Protein AF-A0A355W9A4-F1 (afdb_monomer_lite)

pLDDT: mean 89.36, std 11.48, range [45.22, 97.69]

Secondary structure (DSSP, 8-state):
--HHHHHHHHHHHTTS--SS-HHHHHHHHHHHHHHHHHHHHHHHHHHHHHHHTTGGG--HHHHHHHHHHHHS--TT--HHHHHHHHHHHHHHHHHHHHHHHHHHHHHHHHS-HHHHHHHHHHHHHHT-

Structure (mmCIF, N/CA/C/O backbone):
data_AF-A0A355W9A4-F1
#
_entry.id   AF-A0A355W9A4-F1
#
loop_
_atom_site.group_PDB
_atom_site.id
_atom_site.type_symbol
_atom_site.label_atom_id
_atom_site.label_alt_id
_atom_site.label_comp_id
_atom_site.label_asym_id
_atom_site.label_entity_id
_atom_site.label_seq_id
_atom_site.pdbx_PDB_ins_code
_atom_site.Cartn_x
_atom_site.Cartn_y
_atom_site.Cartn_z
_atom_site.occupancy
_atom_site.B_iso_or_equiv
_atom_site.auth_seq_id
_atom_site.auth_comp_id
_atom_site.auth_asym_id
_atom_site.auth_atom_id
_atom_site.pdbx_PDB_model_num
ATOM 1 N N . MET A 1 1 ? 2.876 -6.053 -38.215 1.00 50.41 1 MET A N 1
ATOM 2 C CA . MET A 1 1 ? 3.484 -5.559 -39.467 1.00 50.41 1 MET A CA 1
ATOM 3 C C . MET A 1 1 ? 3.109 -6.518 -40.577 1.00 50.41 1 MET A C 1
ATOM 5 O O . MET A 1 1 ? 3.291 -7.718 -40.413 1.00 50.41 1 MET A O 1
ATOM 9 N N . THR A 1 2 ? 2.481 -6.025 -41.638 1.00 45.22 2 THR A N 1
ATOM 10 C CA . THR A 1 2 ? 2.150 -6.811 -42.834 1.00 45.22 2 THR A CA 1
ATOM 11 C C . THR A 1 2 ? 3.402 -6.955 -43.700 1.00 45.22 2 THR A C 1
ATOM 13 O O . THR A 1 2 ? 4.224 -6.048 -43.740 1.00 45.22 2 THR A O 1
ATOM 16 N N . LYS A 1 3 ? 3.569 -8.080 -44.407 1.00 55.03 3 LYS A N 1
ATOM 17 C CA . LYS A 1 3 ? 4.761 -8.345 -45.244 1.00 55.03 3 LYS A CA 1
ATOM 18 C C . LYS A 1 3 ? 5.068 -7.229 -46.263 1.00 55.03 3 LYS A C 1
ATOM 20 O O . LYS A 1 3 ? 6.231 -7.022 -46.576 1.00 55.03 3 LYS A O 1
ATOM 25 N N . ASN A 1 4 ? 4.054 -6.476 -46.704 1.00 60.97 4 ASN A N 1
ATOM 26 C CA . ASN A 1 4 ? 4.223 -5.319 -47.592 1.00 60.97 4 ASN A CA 1
ATOM 27 C C . ASN A 1 4 ? 5.013 -4.162 -46.968 1.00 60.97 4 ASN A C 1
ATOM 29 O O . ASN A 1 4 ? 5.774 -3.525 -47.681 1.00 60.97 4 ASN A O 1
ATOM 33 N N . SER A 1 5 ? 4.868 -3.895 -45.664 1.00 57.81 5 SER A N 1
ATOM 34 C CA . SER A 1 5 ? 5.563 -2.755 -45.053 1.00 57.81 5 SER A CA 1
ATOM 35 C C . SER A 1 5 ? 7.068 -2.996 -44.955 1.00 57.81 5 SER A C 1
ATOM 37 O O . SER A 1 5 ? 7.837 -2.055 -45.040 1.00 57.81 5 SER A O 1
ATOM 39 N N . ILE A 1 6 ? 7.499 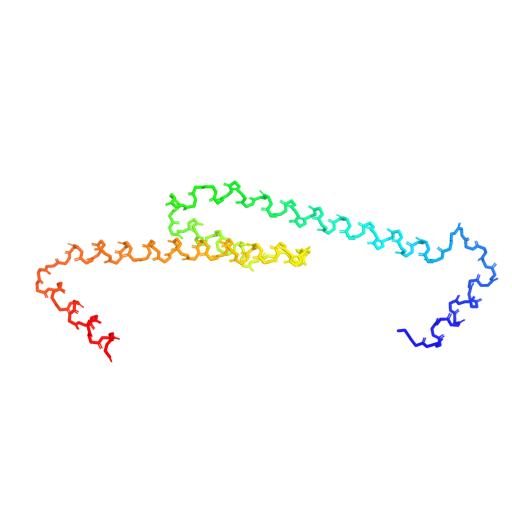-4.250 -44.785 1.00 65.88 6 ILE A N 1
ATOM 40 C CA . ILE A 1 6 ? 8.925 -4.604 -44.679 1.00 65.88 6 ILE A CA 1
ATOM 41 C C . ILE A 1 6 ? 9.634 -4.392 -46.027 1.00 65.88 6 ILE A C 1
ATOM 43 O O . ILE A 1 6 ? 10.666 -3.735 -46.057 1.00 65.88 6 ILE A O 1
ATOM 47 N N . ALA A 1 7 ? 9.028 -4.836 -47.135 1.00 69.56 7 ALA A N 1
ATOM 48 C CA . ALA A 1 7 ? 9.590 -4.679 -48.480 1.00 69.56 7 ALA A CA 1
ATOM 49 C C . ALA A 1 7 ? 9.703 -3.208 -48.936 1.00 69.56 7 ALA A C 1
ATOM 51 O O . ALA A 1 7 ? 10.655 -2.848 -49.621 1.00 69.56 7 ALA A O 1
ATOM 52 N N . GLU A 1 8 ? 8.758 -2.342 -48.543 1.00 68.62 8 GLU A N 1
ATOM 53 C CA . GLU A 1 8 ? 8.853 -0.895 -48.804 1.00 68.62 8 GLU A CA 1
ATOM 54 C C . GLU A 1 8 ? 10.036 -0.252 -48.069 1.00 68.62 8 GLU A C 1
ATOM 56 O O . GLU A 1 8 ? 10.748 0.561 -48.656 1.00 68.62 8 GLU A O 1
ATOM 61 N N . TYR A 1 9 ? 10.276 -0.622 -46.806 1.00 67.44 9 TYR A N 1
ATOM 62 C CA . TYR A 1 9 ? 11.419 -0.101 -46.051 1.00 67.44 9 TYR A CA 1
ATOM 63 C C . TYR A 1 9 ? 12.750 -0.647 -46.569 1.00 67.44 9 TYR A C 1
ATOM 65 O O . TYR A 1 9 ? 13.700 0.119 -46.676 1.00 67.44 9 TYR A O 1
ATOM 73 N N . GLU A 1 10 ? 12.820 -1.928 -46.935 1.00 67.44 10 GLU A N 1
ATOM 74 C CA . GLU A 1 10 ? 14.021 -2.526 -47.530 1.00 67.44 10 GLU A CA 1
ATOM 75 C C . GLU A 1 10 ? 14.424 -1.812 -48.829 1.00 67.44 10 GLU A C 1
ATOM 77 O O . GLU A 1 10 ? 15.586 -1.453 -48.968 1.00 67.44 10 GLU A O 1
ATOM 82 N N . ALA A 1 11 ? 13.477 -1.496 -49.721 1.00 71.31 11 ALA A N 1
ATOM 83 C CA . ALA A 1 11 ? 13.756 -0.773 -50.969 1.00 71.31 11 ALA A CA 1
ATOM 84 C C . ALA A 1 11 ? 14.212 0.688 -50.758 1.00 71.31 11 ALA A C 1
ATOM 86 O O . ALA A 1 11 ? 14.985 1.222 -51.552 1.00 71.31 11 ALA A O 1
ATOM 87 N N . ILE A 1 12 ? 13.741 1.350 -49.692 1.00 69.50 12 ILE A N 1
ATOM 88 C CA . ILE A 1 12 ? 14.205 2.696 -49.306 1.00 69.50 12 ILE A CA 1
ATOM 89 C C . ILE A 1 12 ? 15.635 2.631 -48.751 1.00 69.50 12 ILE A C 1
ATOM 91 O O . ILE A 1 12 ? 16.442 3.515 -49.025 1.00 69.50 12 ILE A O 1
ATOM 95 N N . LEU A 1 13 ? 15.943 1.583 -47.985 1.00 69.00 13 LEU A N 1
ATOM 96 C CA . LEU A 1 13 ? 17.228 1.386 -47.316 1.00 69.00 13 LEU A CA 1
ATOM 97 C C . LEU A 1 13 ? 18.299 0.759 -48.220 1.00 69.00 13 LEU A C 1
ATOM 99 O O . LEU A 1 13 ? 19.477 0.852 -47.907 1.00 69.00 13 LEU A O 1
ATOM 103 N N . GLU A 1 14 ? 17.918 0.156 -49.348 1.00 64.88 14 GLU A N 1
ATOM 104 C CA . GLU A 1 14 ? 18.833 -0.528 -50.275 1.00 64.88 14 GLU A CA 1
ATOM 105 C C . GLU A 1 14 ? 19.901 0.407 -50.880 1.00 64.88 14 GLU A C 1
ATOM 107 O O . GLU A 1 14 ? 20.960 -0.059 -51.293 1.00 64.88 14 GLU A O 1
ATOM 112 N N . ASN A 1 15 ? 19.649 1.724 -50.911 1.00 59.66 15 ASN A N 1
ATOM 113 C CA . ASN A 1 15 ? 20.579 2.728 -51.449 1.00 59.66 15 ASN A CA 1
ATOM 114 C C . ASN A 1 15 ? 21.329 3.543 -50.382 1.00 59.66 15 ASN A C 1
ATOM 116 O O . ASN A 1 15 ? 22.257 4.270 -50.736 1.00 59.66 15 ASN A O 1
ATOM 120 N N . ASP A 1 16 ? 20.959 3.420 -49.106 1.00 65.31 16 ASP A N 1
ATOM 121 C CA . ASP A 1 16 ? 21.622 4.109 -48.000 1.00 65.31 16 ASP A CA 1
ATOM 122 C C . ASP A 1 16 ? 22.352 3.067 -47.144 1.00 65.31 16 ASP A C 1
ATOM 124 O O . ASP A 1 16 ? 21.724 2.253 -46.467 1.00 65.31 16 ASP A O 1
ATOM 128 N N . GLU A 1 17 ? 23.690 3.095 -47.131 1.00 65.69 17 GLU A N 1
ATOM 129 C CA . GLU A 1 17 ? 24.453 2.350 -46.124 1.00 65.69 17 GLU A CA 1
ATOM 130 C C . GLU A 1 17 ? 24.053 2.865 -44.738 1.00 65.69 17 GLU A C 1
ATOM 132 O O . GLU A 1 17 ? 24.468 3.940 -44.292 1.00 65.69 17 GLU A O 1
ATOM 137 N N . LEU A 1 18 ? 23.205 2.098 -44.052 1.00 73.06 18 LEU A N 1
ATOM 138 C CA . LEU A 1 18 ? 22.809 2.427 -42.698 1.00 73.06 18 LEU A CA 1
ATOM 139 C C . LEU A 1 18 ? 24.048 2.427 -41.796 1.00 73.06 18 LEU A C 1
ATOM 141 O O . LEU A 1 18 ? 24.831 1.475 -41.821 1.00 73.06 18 LEU A O 1
ATOM 145 N N . PRO A 1 19 ? 24.209 3.444 -40.932 1.00 80.06 19 PRO A N 1
ATOM 146 C CA . PRO A 1 19 ? 25.370 3.536 -40.054 1.00 80.06 19 PRO A CA 1
ATOM 147 C C . PRO A 1 19 ? 25.453 2.374 -39.051 1.00 80.06 19 PRO A C 1
ATOM 149 O O . PRO A 1 19 ? 26.538 2.096 -38.542 1.00 80.06 19 PRO A O 1
ATOM 152 N N . TRP A 1 20 ? 24.328 1.697 -38.771 1.00 82.31 20 TRP A N 1
ATOM 153 C CA . TRP A 1 20 ? 24.243 0.518 -37.904 1.00 82.31 20 TRP A CA 1
ATOM 154 C C . TRP A 1 20 ? 23.160 -0.466 -38.374 1.00 82.31 20 TRP A C 1
ATOM 156 O O . TRP A 1 20 ? 22.143 -0.022 -38.916 1.00 82.31 20 TRP A O 1
ATOM 166 N N . PRO A 1 21 ? 23.313 -1.776 -38.091 1.00 83.69 21 PRO A N 1
ATOM 167 C CA . PRO A 1 21 ? 22.265 -2.768 -38.320 1.00 83.69 21 PRO A CA 1
ATOM 168 C C . PRO A 1 21 ? 20.979 -2.436 -37.536 1.00 83.69 21 PRO A C 1
ATOM 170 O O . PRO A 1 21 ? 21.052 -2.180 -36.326 1.00 83.69 21 PRO A O 1
ATOM 173 N N . PRO A 1 22 ? 19.791 -2.446 -38.171 1.00 83.69 22 PRO A N 1
ATOM 174 C CA . PRO A 1 22 ? 18.521 -2.170 -37.496 1.00 83.69 22 PRO A CA 1
ATOM 175 C C . PRO A 1 22 ? 18.265 -3.054 -36.271 1.00 83.69 22 PRO A C 1
ATOM 177 O O . PRO A 1 22 ? 17.742 -2.576 -35.263 1.00 83.69 22 PRO A O 1
ATOM 180 N N . GLU A 1 23 ? 18.658 -4.325 -36.329 1.00 84.25 23 GLU A N 1
ATOM 181 C CA . GLU A 1 23 ? 18.507 -5.287 -35.238 1.00 84.25 23 GLU A CA 1
ATOM 182 C C . GLU A 1 23 ? 19.284 -4.844 -33.993 1.00 84.25 23 GLU A C 1
ATOM 184 O O . GLU A 1 23 ? 18.738 -4.860 -32.886 1.00 84.25 23 GLU A O 1
ATOM 189 N N . ASP A 1 24 ? 20.521 -4.376 -34.176 1.00 87.25 24 ASP A N 1
ATOM 190 C CA . ASP A 1 24 ? 21.387 -3.900 -33.093 1.00 87.25 24 ASP A CA 1
ATOM 191 C C . ASP A 1 24 ? 20.827 -2.626 -32.458 1.00 87.25 24 ASP A C 1
ATOM 193 O O . ASP A 1 24 ? 20.820 -2.473 -31.228 1.00 87.25 24 ASP A O 1
ATOM 197 N N . VAL A 1 25 ? 20.299 -1.721 -33.287 1.00 89.69 25 VAL A N 1
ATOM 198 C CA . VAL A 1 25 ? 19.656 -0.485 -32.833 1.00 89.69 25 VAL A CA 1
ATOM 199 C C . VAL A 1 25 ? 18.411 -0.812 -32.006 1.00 89.69 25 VAL A C 1
ATOM 201 O O . VAL A 1 25 ? 18.287 -0.352 -30.867 1.00 89.69 25 VAL A O 1
ATOM 204 N N . ILE A 1 26 ? 17.511 -1.651 -32.528 1.00 90.06 26 ILE A N 1
ATOM 205 C CA . ILE A 1 26 ? 16.278 -2.061 -31.840 1.00 90.06 26 ILE A CA 1
ATOM 206 C C . ILE A 1 26 ? 16.602 -2.769 -30.523 1.00 90.06 26 ILE A C 1
ATOM 208 O O . ILE A 1 26 ? 16.007 -2.450 -29.489 1.00 90.06 26 ILE A O 1
ATOM 212 N N . GLN A 1 27 ? 17.566 -3.691 -30.528 1.00 91.19 27 GLN A N 1
ATOM 213 C CA . GLN A 1 27 ? 17.976 -4.415 -29.330 1.00 91.19 27 GLN A CA 1
ATOM 214 C C . GLN A 1 27 ? 18.561 -3.471 -28.274 1.00 91.19 27 GLN A C 1
ATOM 216 O O . GLN A 1 27 ? 18.233 -3.585 -27.088 1.00 91.19 27 GLN A O 1
ATOM 221 N N . THR A 1 28 ? 19.370 -2.495 -28.689 1.00 93.31 28 THR A N 1
ATOM 222 C CA . THR A 1 28 ? 19.922 -1.472 -27.792 1.00 93.31 28 THR A CA 1
ATOM 223 C C . THR A 1 28 ? 18.813 -0.638 -27.153 1.00 93.31 28 THR A C 1
ATOM 225 O O . THR A 1 28 ? 18.796 -0.470 -25.928 1.00 93.31 28 THR A O 1
ATOM 228 N N . PHE A 1 29 ? 17.840 -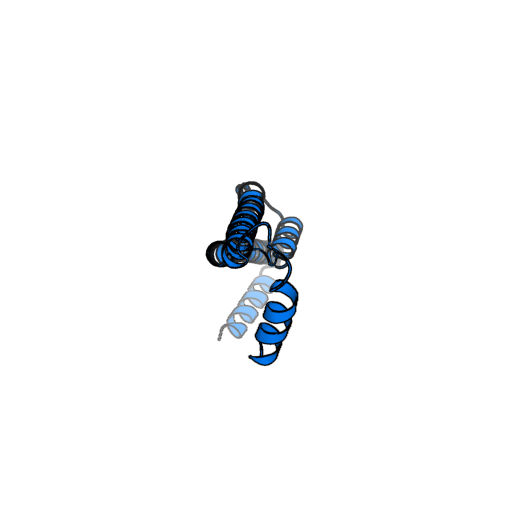0.175 -27.946 1.00 94.44 29 PHE A N 1
ATOM 229 C CA . PHE A 1 29 ? 16.673 0.537 -27.423 1.00 94.44 29 PHE A CA 1
ATOM 230 C C . PHE A 1 29 ? 15.878 -0.321 -26.442 1.00 94.44 29 PHE A C 1
ATOM 232 O O . PHE A 1 29 ? 15.561 0.144 -25.347 1.00 94.44 29 PHE A O 1
ATOM 239 N N . TYR A 1 30 ? 15.599 -1.576 -26.790 1.00 94.62 30 TYR A N 1
ATOM 240 C CA . TYR A 1 30 ? 14.860 -2.494 -25.931 1.00 94.62 30 TYR A CA 1
ATOM 241 C C . TYR A 1 30 ? 15.543 -2.685 -24.569 1.00 94.62 30 TYR A C 1
ATOM 243 O O . TYR A 1 30 ? 14.909 -2.506 -23.524 1.00 94.62 30 TYR A O 1
ATOM 251 N N . VAL A 1 31 ? 16.847 -2.985 -24.563 1.00 96.12 31 VAL A N 1
ATOM 252 C CA . VAL A 1 31 ? 17.635 -3.156 -23.331 1.00 96.12 31 VAL A CA 1
ATOM 253 C C . VAL A 1 31 ? 17.626 -1.875 -22.500 1.00 96.12 31 VAL A C 1
ATOM 255 O O . VAL A 1 31 ? 17.405 -1.920 -21.286 1.00 96.12 31 VAL A O 1
ATOM 258 N N . HIS A 1 32 ? 17.816 -0.724 -23.143 1.00 96.44 32 HIS A N 1
ATOM 259 C CA . HIS A 1 32 ? 17.834 0.560 -22.458 1.00 96.44 32 HIS A CA 1
ATOM 260 C C . HIS A 1 32 ? 16.475 0.903 -21.834 1.00 96.44 32 HIS A C 1
ATOM 262 O O . HIS A 1 32 ? 16.403 1.246 -20.651 1.00 96.44 32 HIS A O 1
ATOM 268 N N . MET A 1 33 ? 15.384 0.755 -22.591 1.00 95.44 33 MET A N 1
ATOM 269 C CA . MET A 1 33 ? 14.024 1.003 -22.108 1.00 95.44 33 MET A CA 1
ATOM 270 C C . MET A 1 33 ? 13.655 0.067 -20.958 1.00 95.44 33 MET A C 1
ATOM 272 O O . MET A 1 33 ? 13.077 0.512 -19.964 1.00 95.44 33 MET A O 1
ATOM 276 N N . ARG A 1 34 ? 14.028 -1.214 -21.051 1.00 95.75 34 ARG A N 1
ATOM 277 C CA . ARG A 1 34 ? 13.817 -2.185 -19.975 1.00 95.75 34 ARG A CA 1
ATOM 278 C C . ARG A 1 34 ? 14.545 -1.769 -18.697 1.00 95.75 34 ARG A C 1
ATOM 280 O O . ARG A 1 34 ? 13.910 -1.702 -17.645 1.00 95.75 34 ARG A O 1
ATOM 287 N N . LYS A 1 35 ? 15.831 -1.421 -18.795 1.00 96.62 35 LYS A N 1
ATOM 288 C CA . LYS A 1 35 ? 16.639 -0.980 -17.648 1.00 96.62 35 LYS A CA 1
ATOM 289 C C . LYS A 1 35 ? 16.080 0.295 -17.015 1.00 96.62 35 LYS A C 1
ATOM 291 O O . LYS A 1 35 ? 15.992 0.390 -15.793 1.00 96.62 35 LYS A O 1
ATOM 296 N N . GLN A 1 36 ? 15.652 1.262 -17.830 1.00 96.75 36 GLN A N 1
ATOM 297 C CA . GLN A 1 36 ? 14.994 2.467 -17.323 1.00 96.75 36 GLN A CA 1
ATOM 298 C C . GLN A 1 36 ? 13.690 2.144 -16.587 1.00 96.75 36 GLN A C 1
ATOM 300 O O . GLN A 1 36 ? 13.442 2.694 -15.514 1.00 96.75 36 GLN A O 1
ATOM 305 N N . ARG A 1 37 ? 12.853 1.262 -17.150 1.00 97.06 37 ARG A N 1
ATOM 306 C CA . ARG A 1 37 ? 11.597 0.833 -16.524 1.00 97.06 37 ARG A CA 1
ATOM 307 C C . ARG A 1 37 ? 11.857 0.189 -15.165 1.00 97.06 37 ARG A C 1
ATOM 309 O O . ARG A 1 37 ? 11.233 0.581 -14.185 1.00 97.06 37 ARG A O 1
ATOM 316 N N . GLU A 1 38 ? 12.789 -0.758 -15.105 1.00 97.06 38 GLU A N 1
ATOM 317 C CA . GLU A 1 38 ? 13.172 -1.448 -13.869 1.00 97.06 38 GLU A CA 1
ATOM 318 C C . GLU A 1 38 ? 13.690 -0.459 -12.817 1.00 97.06 38 GLU A C 1
ATOM 320 O O . GLU A 1 38 ? 13.212 -0.467 -11.686 1.00 97.06 38 GLU A O 1
ATOM 325 N N . SER A 1 39 ? 14.565 0.474 -13.207 1.00 97.62 39 SER A N 1
ATOM 326 C CA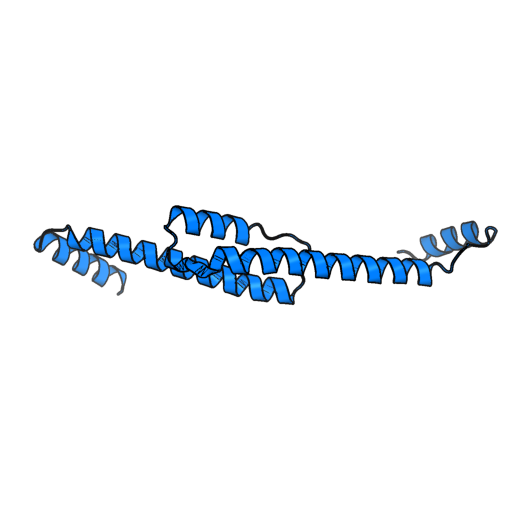 . SER A 1 39 ? 15.082 1.510 -12.305 1.00 97.62 39 SER A CA 1
ATOM 327 C C . SER A 1 39 ? 13.984 2.427 -11.759 1.00 97.62 39 SER A C 1
ATOM 329 O O . SER A 1 39 ? 13.966 2.704 -10.562 1.00 97.62 39 SER A O 1
ATOM 331 N N . LYS A 1 40 ? 13.060 2.900 -12.608 1.00 97.69 40 LYS A N 1
ATOM 332 C CA . LYS A 1 40 ? 11.932 3.745 -12.175 1.00 97.69 40 LYS A CA 1
ATOM 333 C C . LYS A 1 40 ? 10.987 2.982 -11.255 1.00 97.69 40 LYS A C 1
ATOM 335 O O . LYS A 1 40 ? 10.525 3.527 -10.255 1.00 97.69 40 LYS A O 1
ATOM 340 N N . SER A 1 41 ? 10.723 1.719 -11.584 1.00 97.69 41 SER A N 1
ATOM 341 C CA . SER A 1 41 ? 9.898 0.836 -10.769 1.00 97.69 41 SER A CA 1
ATOM 342 C C . SER A 1 41 ? 10.504 0.641 -9.381 1.00 97.69 41 SER A C 1
ATOM 344 O O . SER A 1 41 ? 9.800 0.813 -8.391 1.00 97.69 41 SER A O 1
ATOM 346 N N . GLN A 1 42 ? 11.806 0.354 -9.308 1.00 97.12 42 GLN A N 1
ATOM 347 C CA . GLN A 1 42 ? 12.524 0.202 -8.045 1.00 97.12 42 GLN A CA 1
ATOM 348 C C . GLN A 1 42 ? 12.498 1.493 -7.225 1.00 97.12 42 GLN A C 1
ATOM 350 O O . GLN A 1 42 ? 12.173 1.462 -6.044 1.00 97.12 42 GLN A O 1
ATOM 355 N N . GLN A 1 43 ? 12.796 2.637 -7.849 1.00 96.50 43 GLN A N 1
ATOM 356 C CA . GLN A 1 43 ? 12.801 3.930 -7.164 1.00 96.50 43 GLN A CA 1
ATOM 357 C C . GLN A 1 43 ? 11.432 4.259 -6.561 1.00 96.50 43 GLN A C 1
ATOM 359 O O . GLN A 1 43 ? 11.347 4.724 -5.426 1.00 96.50 43 GLN A O 1
ATOM 364 N N . TRP A 1 44 ? 10.356 4.010 -7.311 1.00 96.25 44 TRP A N 1
ATOM 365 C CA . TRP A 1 44 ? 9.006 4.235 -6.811 1.00 96.25 44 TRP A CA 1
ATOM 366 C C . TRP A 1 44 ? 8.679 3.300 -5.643 1.00 96.25 44 TRP A C 1
ATOM 368 O O . TRP A 1 44 ? 8.182 3.775 -4.625 1.00 96.25 44 TRP A O 1
ATOM 378 N N . MET A 1 45 ? 9.013 2.009 -5.745 1.00 96.06 45 MET A N 1
ATOM 379 C CA . MET A 1 45 ? 8.795 1.049 -4.657 1.00 96.06 45 MET A CA 1
ATOM 380 C C . MET A 1 45 ? 9.570 1.423 -3.395 1.00 96.06 45 MET A C 1
ATOM 382 O O . MET A 1 45 ? 8.974 1.509 -2.329 1.00 96.06 45 MET A O 1
ATOM 386 N N . SER A 1 46 ? 10.856 1.752 -3.513 1.00 94.56 46 SER A N 1
ATOM 387 C CA . SER A 1 46 ? 11.678 2.145 -2.362 1.00 94.56 46 SER A CA 1
ATOM 388 C C . SER A 1 46 ? 11.205 3.439 -1.691 1.00 94.56 46 SER A C 1
ATOM 390 O O . SER A 1 46 ? 11.468 3.655 -0.513 1.00 94.56 46 SER A O 1
ATOM 392 N N . SER A 1 47 ? 10.456 4.294 -2.397 1.00 94.00 47 SER A N 1
ATOM 393 C CA . SER A 1 47 ? 9.843 5.483 -1.787 1.00 94.00 47 SER A CA 1
ATOM 394 C C . SER A 1 47 ? 8.747 5.152 -0.763 1.00 94.00 47 SER A C 1
ATOM 396 O O . SER A 1 47 ? 8.347 6.024 0.010 1.00 94.00 47 SER A O 1
ATOM 398 N N . TRP A 1 48 ? 8.244 3.913 -0.759 1.00 94.88 48 TRP A N 1
ATOM 399 C CA . TRP A 1 48 ? 7.219 3.450 0.172 1.00 94.88 48 TRP A CA 1
ATOM 400 C C . TRP A 1 48 ? 7.778 2.879 1.466 1.00 94.88 48 TRP A C 1
ATOM 402 O O . TRP A 1 48 ? 7.094 2.974 2.482 1.00 94.88 48 TRP A O 1
ATOM 412 N N . ASP A 1 49 ? 9.008 2.365 1.452 1.00 87.94 49 ASP A N 1
ATOM 413 C CA . ASP A 1 49 ? 9.640 1.766 2.632 1.00 87.94 49 ASP A CA 1
ATOM 414 C C . ASP A 1 49 ? 9.685 2.761 3.802 1.00 87.94 49 ASP A C 1
ATOM 416 O O . ASP A 1 49 ? 9.322 2.431 4.928 1.00 87.94 49 ASP A O 1
ATOM 420 N N . GLU A 1 50 ? 10.050 4.016 3.528 1.00 85.62 50 GLU A N 1
ATOM 421 C CA . GLU A 1 50 ? 10.079 5.074 4.542 1.00 85.62 50 GLU A CA 1
ATOM 422 C C . GLU A 1 50 ? 8.672 5.552 4.927 1.00 85.62 50 GLU A C 1
ATOM 424 O O . GLU A 1 50 ? 8.368 5.695 6.109 1.00 85.62 50 GLU A O 1
ATOM 429 N N . LYS A 1 51 ? 7.778 5.738 3.945 1.00 89.75 51 LYS A N 1
ATOM 430 C CA . LYS A 1 51 ? 6.400 6.209 4.186 1.00 89.75 51 LYS A CA 1
ATOM 431 C C . LYS A 1 51 ? 5.569 5.240 5.026 1.00 89.75 51 LYS A C 1
ATOM 433 O O . LYS A 1 51 ? 4.643 5.673 5.708 1.00 89.75 51 LYS A O 1
ATOM 438 N N . LEU A 1 52 ? 5.859 3.943 4.932 1.00 93.25 52 LEU A N 1
ATOM 439 C CA . LEU A 1 52 ? 5.118 2.881 5.613 1.00 93.25 52 LEU A CA 1
ATOM 440 C C . LEU A 1 52 ? 5.836 2.340 6.850 1.00 93.25 52 LEU A C 1
ATOM 442 O O . LEU A 1 52 ? 5.261 1.510 7.551 1.0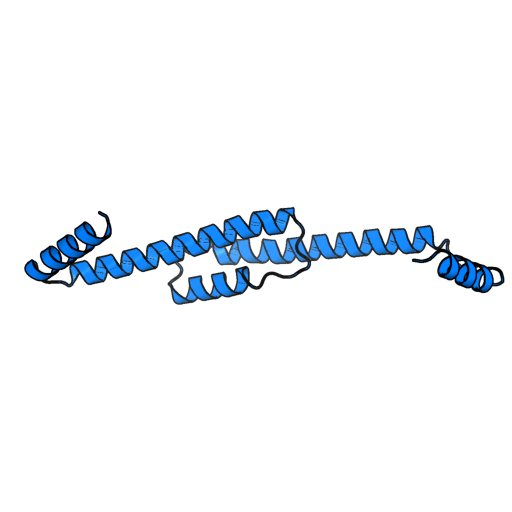0 93.25 52 LEU A O 1
ATOM 446 N N . LYS A 1 53 ? 7.043 2.833 7.155 1.00 91.00 53 LYS A N 1
ATOM 447 C CA . LYS A 1 53 ? 7.844 2.394 8.304 1.00 91.00 53 LYS A CA 1
ATOM 448 C C . LYS A 1 53 ? 7.063 2.439 9.618 1.00 91.00 53 LYS A C 1
ATOM 450 O O . LYS A 1 53 ? 7.102 1.483 10.384 1.00 91.00 53 LYS A O 1
ATOM 455 N N . ASP A 1 54 ? 6.308 3.517 9.824 1.00 91.19 54 ASP A N 1
ATOM 456 C CA . ASP A 1 54 ? 5.535 3.759 11.044 1.00 91.19 54 ASP A CA 1
ATOM 457 C C . ASP A 1 54 ? 4.019 3.743 10.777 1.00 91.19 54 ASP A C 1
ATOM 459 O O . ASP A 1 54 ? 3.267 4.498 11.398 1.00 91.19 54 ASP A O 1
ATOM 463 N N . LEU A 1 55 ? 3.556 2.887 9.852 1.00 94.94 55 LEU A N 1
ATOM 464 C CA . LEU A 1 55 ? 2.151 2.793 9.424 1.00 94.94 55 LEU A CA 1
ATOM 465 C C . LEU A 1 55 ? 1.163 2.761 10.600 1.00 94.94 55 LEU A C 1
ATOM 467 O O . LEU A 1 55 ? 0.181 3.496 10.588 1.00 94.94 55 LEU A O 1
ATOM 471 N 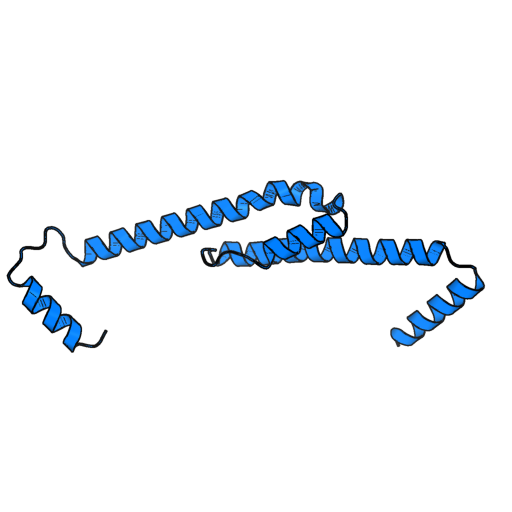N . GLU A 1 56 ? 1.450 1.967 11.633 1.00 93.50 56 GLU A N 1
ATOM 472 C CA . GLU A 1 56 ? 0.579 1.794 12.806 1.00 93.50 56 GLU A CA 1
ATOM 473 C C . GLU A 1 56 ? 0.367 3.087 13.616 1.00 93.50 56 GLU A C 1
ATOM 475 O O . GLU A 1 56 ? -0.592 3.188 14.379 1.00 93.50 56 GLU A O 1
ATOM 480 N N . THR A 1 57 ? 1.240 4.085 13.460 1.00 93.25 57 THR A N 1
ATOM 481 C CA . THR A 1 57 ? 1.124 5.384 14.146 1.00 93.25 57 THR A CA 1
ATOM 482 C C . THR A 1 57 ? 0.250 6.381 13.388 1.00 93.25 57 THR A C 1
ATOM 484 O O . THR A 1 57 ? -0.154 7.405 13.942 1.00 93.25 57 THR A O 1
ATOM 487 N N . LEU A 1 58 ? -0.050 6.098 12.118 1.00 93.06 58 LEU A N 1
ATOM 488 C CA . LEU A 1 58 ? -0.786 7.010 11.260 1.00 93.06 58 LEU A CA 1
ATOM 489 C C . LEU A 1 58 ? -2.262 7.039 11.639 1.00 93.06 58 LEU A C 1
ATOM 491 O O . LEU A 1 58 ? -2.883 6.007 11.888 1.00 93.06 58 LEU A O 1
ATOM 495 N N . ASN A 1 59 ? -2.852 8.231 11.607 1.00 92.25 59 ASN A N 1
ATOM 496 C CA . ASN A 1 59 ? -4.294 8.377 11.769 1.00 92.25 59 ASN A CA 1
ATOM 497 C C . ASN A 1 59 ? -5.053 8.021 10.476 1.00 92.25 59 ASN A C 1
ATOM 499 O O . ASN A 1 59 ? -4.472 7.856 9.399 1.00 92.25 59 ASN A O 1
ATOM 503 N N . ALA A 1 60 ? -6.384 7.957 10.568 1.00 89.56 60 ALA A N 1
ATOM 504 C CA . ALA A 1 60 ? -7.237 7.531 9.458 1.00 89.56 60 ALA A CA 1
ATOM 505 C C . ALA A 1 60 ? -7.091 8.403 8.199 1.00 89.56 60 ALA A C 1
ATOM 507 O O . ALA A 1 60 ? -7.151 7.884 7.087 1.00 89.56 60 ALA A O 1
ATOM 508 N N . ASN A 1 61 ? -6.877 9.715 8.345 1.00 89.88 61 ASN A N 1
ATOM 509 C CA . ASN A 1 61 ? -6.712 10.610 7.196 1.00 89.88 61 ASN A CA 1
ATOM 510 C C . ASN A 1 61 ? -5.376 10.364 6.485 1.00 89.88 61 ASN A C 1
ATOM 512 O O . ASN A 1 61 ? -5.348 10.249 5.261 1.00 89.88 61 ASN A O 1
ATOM 516 N N . GLN A 1 62 ? -4.290 10.225 7.248 1.00 93.75 62 GLN A N 1
ATOM 517 C CA . GLN A 1 62 ? -2.962 9.917 6.708 1.00 93.75 62 GLN A CA 1
ATOM 518 C C . GLN A 1 62 ? -2.953 8.559 5.996 1.00 93.75 62 GLN A C 1
ATOM 520 O O . GLN A 1 62 ? -2.512 8.463 4.852 1.00 93.75 62 GLN A O 1
ATOM 525 N N . ALA A 1 63 ? -3.514 7.524 6.624 1.00 95.00 63 ALA A N 1
ATOM 526 C CA . ALA A 1 63 ? -3.598 6.193 6.030 1.00 95.00 63 ALA A CA 1
ATOM 527 C C . ALA A 1 63 ? -4.459 6.175 4.747 1.00 95.00 63 ALA A C 1
ATOM 529 O O . ALA A 1 63 ? -4.069 5.557 3.756 1.00 95.00 63 ALA A O 1
ATOM 530 N N . LYS A 1 64 ? -5.575 6.923 4.696 1.00 93.31 64 LYS A N 1
ATOM 531 C CA . LYS A 1 64 ? -6.389 7.076 3.472 1.00 93.31 64 LYS A CA 1
ATOM 532 C C . LYS A 1 64 ? -5.630 7.771 2.345 1.00 93.31 64 LYS A C 1
ATOM 534 O O . LYS A 1 64 ? -5.764 7.376 1.188 1.00 93.31 64 LYS A O 1
ATOM 539 N N . GLN A 1 65 ? -4.829 8.787 2.662 1.00 94.44 65 GLN A N 1
ATOM 540 C CA . GLN A 1 65 ? -4.002 9.466 1.666 1.00 94.44 65 GLN A CA 1
ATOM 541 C C . GLN A 1 65 ? -2.964 8.512 1.057 1.00 94.44 65 GLN A C 1
ATOM 543 O O . GLN A 1 65 ? -2.788 8.505 -0.163 1.00 94.44 65 GLN A O 1
ATOM 548 N N . LEU A 1 66 ? -2.316 7.680 1.881 1.00 95.12 66 LEU A N 1
ATOM 549 C CA . LEU A 1 66 ? -1.381 6.660 1.396 1.00 95.12 66 LEU A CA 1
ATOM 550 C C . LEU A 1 66 ? -2.089 5.616 0.533 1.00 95.12 66 LEU A C 1
ATOM 552 O O . LEU A 1 66 ? -1.607 5.316 -0.555 1.00 95.12 66 LEU A O 1
ATOM 556 N N . MET A 1 67 ? -3.259 5.134 0.960 1.00 96.56 67 MET A N 1
ATOM 557 C CA . MET A 1 67 ? -4.077 4.216 0.164 1.00 96.56 67 MET A CA 1
ATOM 558 C C . MET A 1 67 ? -4.395 4.806 -1.217 1.00 96.56 67 MET A C 1
ATOM 560 O O . MET A 1 67 ? -4.165 4.162 -2.237 1.00 96.56 67 MET A O 1
ATOM 564 N N . GLY A 1 68 ? -4.844 6.064 -1.277 1.00 94.75 68 GLY A N 1
ATOM 565 C CA . GLY A 1 68 ? -5.122 6.738 -2.547 1.00 94.75 68 GLY A CA 1
ATOM 566 C C . GLY A 1 68 ? -3.895 6.841 -3.461 1.00 94.75 68 GLY A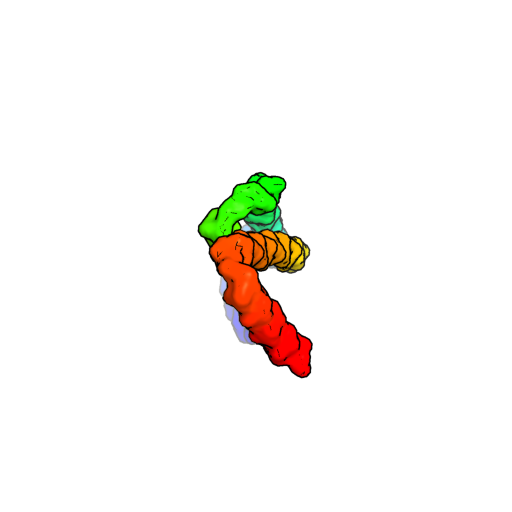 C 1
ATOM 567 O O . GLY A 1 68 ? -4.014 6.698 -4.674 1.00 94.75 68 GLY A O 1
ATOM 568 N N . GLN A 1 69 ? -2.705 7.050 -2.900 1.00 95.00 69 GLN A N 1
ATOM 569 C CA . GLN A 1 69 ? -1.458 7.073 -3.666 1.00 95.00 69 GLN A CA 1
ATOM 570 C C . GLN A 1 69 ? -1.021 5.672 -4.138 1.00 95.00 69 GLN A C 1
ATOM 572 O O . GLN A 1 69 ? -0.546 5.547 -5.264 1.00 95.00 69 GLN A O 1
ATOM 577 N N . LEU A 1 70 ? -1.198 4.628 -3.320 1.00 96.00 70 LEU A N 1
ATOM 578 C CA . LEU A 1 70 ? -0.883 3.238 -3.685 1.00 96.00 70 LEU A CA 1
ATOM 579 C C . LEU A 1 70 ? -1.796 2.725 -4.806 1.00 96.00 70 LEU A C 1
ATOM 581 O O . LEU A 1 70 ? -1.321 2.082 -5.740 1.00 96.00 70 LEU A O 1
ATOM 585 N N . LEU A 1 71 ? -3.093 3.047 -4.749 1.00 94.81 71 LEU A N 1
ATOM 586 C CA . LEU A 1 71 ? -4.065 2.663 -5.778 1.00 94.81 71 LEU A CA 1
ATOM 587 C C . LEU A 1 71 ? -3.824 3.385 -7.113 1.00 94.81 71 LEU A C 1
ATOM 589 O O . LEU A 1 71 ? -4.084 2.823 -8.174 1.00 94.81 71 LEU A O 1
ATOM 593 N N . ASN A 1 72 ? -3.253 4.592 -7.078 1.00 94.62 72 ASN A N 1
ATOM 594 C CA . ASN A 1 72 ? -2.827 5.343 -8.263 1.00 94.62 72 ASN A CA 1
ATOM 595 C C . ASN A 1 72 ? -1.386 4.997 -8.676 1.00 94.62 72 ASN A C 1
ATOM 597 O O . ASN A 1 72 ? -0.542 5.872 -8.884 1.00 94.62 72 ASN A O 1
ATOM 601 N N . SER A 1 73 ? -1.095 3.699 -8.767 1.00 94.06 73 SER A N 1
ATOM 602 C CA . SER A 1 73 ? 0.243 3.209 -9.096 1.00 94.06 73 SER A CA 1
ATOM 603 C C . SER A 1 73 ? 0.654 3.508 -10.548 1.00 94.06 73 SER A C 1
ATOM 605 O O . SER A 1 73 ? -0.184 3.532 -11.455 1.00 94.06 73 SER A O 1
ATOM 607 N N . PRO A 1 74 ? 1.953 3.735 -10.808 1.00 95.25 74 PRO A N 1
ATOM 608 C CA . PRO A 1 74 ? 2.434 4.023 -12.149 1.00 95.25 74 PRO A CA 1
ATOM 609 C C . PRO A 1 74 ? 2.441 2.786 -13.060 1.00 95.25 74 PRO A C 1
ATOM 611 O O . PRO A 1 74 ? 2.777 1.676 -12.655 1.00 95.25 74 PRO A O 1
ATOM 614 N N . LEU A 1 75 ? 2.182 2.993 -14.354 1.00 94.94 75 LEU A N 1
ATOM 615 C CA . LEU A 1 75 ? 2.137 1.910 -15.352 1.00 94.94 75 LEU A CA 1
ATOM 616 C C . LEU A 1 75 ? 3.492 1.232 -15.609 1.00 94.94 75 LEU A C 1
ATOM 618 O O . LEU A 1 75 ? 3.535 0.122 -16.136 1.00 94.94 75 LEU A O 1
ATOM 622 N N . PHE A 1 76 ? 4.598 1.889 -15.255 1.00 96.06 76 PHE A N 1
ATOM 623 C CA . PHE A 1 76 ? 5.946 1.365 -15.476 1.00 96.06 76 PHE A CA 1
ATOM 624 C C . PHE A 1 76 ? 6.363 0.286 -14.467 1.00 96.06 76 PHE A C 1
ATOM 626 O O . PHE A 1 76 ? 7.481 -0.216 -14.574 1.00 96.06 76 PHE A O 1
ATOM 633 N N . LEU A 1 77 ? 5.514 -0.066 -13.494 1.00 97.00 77 LEU A N 1
ATOM 634 C CA . LEU A 1 77 ? 5.850 -1.109 -12.529 1.00 97.00 77 LEU A CA 1
ATOM 635 C C . LEU A 1 77 ? 6.072 -2.463 -13.214 1.00 97.00 77 LEU A C 1
ATOM 637 O O . LEU A 1 77 ? 5.292 -2.884 -14.076 1.00 97.00 77 LEU A O 1
ATOM 641 N N . THR A 1 78 ? 7.139 -3.153 -12.811 1.00 96.56 78 THR A N 1
ATOM 642 C CA . THR A 1 78 ? 7.364 -4.559 -13.177 1.00 96.56 78 THR A CA 1
ATOM 643 C C . THR A 1 78 ? 6.330 -5.455 -12.495 1.00 96.56 78 THR A C 1
ATOM 645 O O . THR A 1 78 ? 5.678 -5.031 -11.542 1.00 96.56 78 THR A O 1
ATOM 648 N N . GLN A 1 79 ? 6.165 -6.691 -12.975 1.00 95.31 79 GLN A N 1
ATOM 649 C CA . GLN A 1 79 ? 5.191 -7.608 -12.380 1.00 95.31 79 GLN A CA 1
ATOM 650 C C . GLN A 1 79 ? 5.517 -7.902 -10.910 1.00 95.31 79 GLN A C 1
ATOM 652 O O . GLN A 1 79 ? 4.664 -7.686 -10.061 1.00 95.31 79 GLN A O 1
ATOM 657 N N . ASP A 1 80 ? 6.772 -8.227 -10.600 1.00 95.81 80 ASP A N 1
ATOM 658 C CA . ASP A 1 80 ? 7.226 -8.470 -9.223 1.00 95.81 80 ASP A CA 1
ATOM 659 C C . ASP A 1 80 ? 6.915 -7.288 -8.286 1.00 95.81 80 ASP A C 1
ATOM 661 O O . ASP A 1 80 ? 6.482 -7.465 -7.149 1.00 95.81 80 ASP A O 1
ATOM 665 N N . HIS A 1 81 ? 7.078 -6.053 -8.772 1.00 97.12 81 HIS A N 1
ATOM 666 C CA . HIS A 1 81 ? 6.753 -4.860 -7.993 1.00 97.12 81 HIS A CA 1
ATOM 667 C C . HIS A 1 81 ? 5.246 -4.626 -7.852 1.00 97.12 81 HIS A C 1
ATOM 669 O O . HIS A 1 81 ? 4.819 -4.104 -6.825 1.00 97.12 81 HIS A O 1
ATOM 675 N N . LYS A 1 82 ? 4.428 -5.024 -8.833 1.00 96.50 82 LYS A N 1
ATOM 676 C CA . LYS A 1 82 ? 2.964 -5.019 -8.690 1.00 96.50 82 LYS A CA 1
ATOM 677 C C . LYS A 1 82 ? 2.515 -6.028 -7.641 1.00 96.50 82 LYS A C 1
ATOM 679 O O . LYS A 1 82 ? 1.663 -5.700 -6.824 1.00 96.50 82 LYS A O 1
ATOM 684 N N . ASP A 1 83 ? 3.118 -7.210 -7.623 1.00 96.44 83 ASP A N 1
ATOM 685 C CA . ASP A 1 83 ? 2.797 -8.237 -6.634 1.00 96.44 83 ASP A CA 1
ATOM 686 C C . ASP A 1 83 ? 3.185 -7.761 -5.224 1.00 96.44 83 ASP A C 1
ATOM 688 O O . ASP A 1 83 ? 2.401 -7.884 -4.282 1.00 96.44 83 ASP A O 1
ATOM 692 N N . HIS A 1 84 ? 4.339 -7.099 -5.079 1.00 95.75 84 HIS A N 1
ATOM 693 C CA . HIS A 1 84 ? 4.718 -6.467 -3.813 1.00 95.75 84 HIS A CA 1
ATOM 694 C C . HIS A 1 84 ? 3.783 -5.302 -3.432 1.00 95.75 84 HIS A C 1
ATOM 696 O O . HIS A 1 84 ? 3.410 -5.163 -2.267 1.00 95.75 84 HIS A O 1
ATOM 702 N N . LEU A 1 85 ? 3.335 -4.492 -4.397 1.00 96.69 85 LEU A N 1
ATOM 703 C CA . LEU A 1 85 ? 2.365 -3.422 -4.156 1.00 96.69 85 LEU A CA 1
ATOM 704 C C . LEU A 1 85 ? 1.048 -3.954 -3.568 1.00 96.69 85 LEU A C 1
ATOM 706 O O . LEU A 1 85 ? 0.486 -3.305 -2.688 1.00 96.69 85 LEU A O 1
ATOM 710 N N . VAL A 1 86 ? 0.575 -5.135 -3.983 1.00 96.69 86 VAL A N 1
ATOM 711 C CA . VAL A 1 86 ? -0.622 -5.767 -3.392 1.00 96.69 86 VAL A CA 1
ATOM 712 C C . VAL A 1 86 ? -0.442 -5.993 -1.888 1.00 96.69 86 VAL A C 1
ATOM 714 O O . VAL A 1 86 ? -1.364 -5.736 -1.114 1.00 96.69 86 VAL A O 1
ATOM 717 N N . VAL A 1 87 ? 0.754 -6.401 -1.454 1.00 95.88 87 VAL A N 1
ATOM 718 C CA . VAL A 1 87 ? 1.074 -6.569 -0.027 1.00 95.88 87 VAL A CA 1
ATOM 719 C C . VAL A 1 87 ? 1.021 -5.227 0.705 1.00 95.88 87 VAL A C 1
ATOM 721 O O . VAL A 1 87 ? 0.411 -5.133 1.770 1.00 95.88 87 VAL A O 1
ATOM 724 N N . LEU A 1 88 ? 1.600 -4.170 0.126 1.00 96.25 88 LEU A N 1
ATOM 725 C CA . LEU A 1 88 ? 1.564 -2.829 0.722 1.00 96.25 88 LEU A CA 1
ATOM 726 C C . LEU A 1 88 ? 0.131 -2.301 0.854 1.00 96.25 88 LEU A C 1
ATOM 728 O O . LEU A 1 88 ? -0.240 -1.791 1.910 1.00 96.25 88 LEU A O 1
ATOM 732 N N . VAL A 1 89 ? -0.689 -2.472 -0.187 1.00 97.06 89 VAL A N 1
ATOM 733 C CA . VAL A 1 89 ? -2.117 -2.123 -0.165 1.00 97.06 89 VAL A CA 1
ATOM 734 C C . VAL A 1 89 ? -2.835 -2.884 0.949 1.00 97.06 89 VAL A C 1
ATOM 736 O O . VAL A 1 89 ? -3.528 -2.262 1.751 1.00 97.06 89 VAL A O 1
ATOM 739 N N . GLY A 1 90 ? -2.618 -4.197 1.063 1.00 96.50 90 GLY A N 1
ATOM 740 C CA . GLY A 1 90 ? -3.215 -5.012 2.122 1.00 96.50 90 GLY A CA 1
ATOM 741 C C . GLY A 1 90 ? -2.830 -4.551 3.531 1.00 96.50 90 GLY A C 1
ATOM 742 O O . GLY A 1 90 ? -3.674 -4.521 4.427 1.00 96.50 90 GLY A O 1
ATOM 743 N N . ASN A 1 91 ? -1.582 -4.123 3.732 1.00 96.25 91 ASN A N 1
ATOM 744 C CA . ASN A 1 91 ? -1.129 -3.600 5.022 1.00 96.25 91 ASN A CA 1
ATOM 745 C C . ASN A 1 91 ? -1.842 -2.291 5.394 1.00 96.25 91 ASN A C 1
ATOM 747 O O . ASN A 1 91 ? -2.332 -2.158 6.517 1.00 96.25 91 ASN A O 1
ATOM 751 N N . VAL A 1 92 ? -1.947 -1.339 4.458 1.00 97.06 92 VAL A N 1
ATOM 752 C CA . VAL A 1 92 ? -2.647 -0.065 4.709 1.00 97.06 92 VAL A CA 1
ATOM 753 C C . VAL A 1 92 ? -4.146 -0.287 4.924 1.00 97.06 92 VAL A C 1
ATOM 755 O O . VAL A 1 92 ? -4.731 0.333 5.812 1.00 97.06 92 VAL A O 1
ATOM 758 N N . ASP A 1 93 ? -4.765 -1.193 4.165 1.00 97.00 93 ASP A N 1
ATOM 759 C CA . ASP A 1 93 ? -6.182 -1.543 4.315 1.00 97.00 93 ASP A CA 1
ATOM 760 C C . ASP A 1 93 ? -6.484 -2.153 5.692 1.00 97.00 93 ASP A C 1
ATOM 762 O O . ASP A 1 93 ? -7.429 -1.756 6.383 1.00 97.00 93 ASP A O 1
ATOM 766 N N . LYS A 1 94 ? -5.615 -3.059 6.152 1.00 96.69 94 LYS A N 1
ATOM 767 C CA . LYS A 1 94 ? -5.714 -3.657 7.484 1.00 96.69 94 LYS A CA 1
ATOM 768 C C . LYS A 1 94 ? -5.606 -2.607 8.590 1.00 96.69 94 LYS A C 1
ATOM 770 O O . LYS A 1 94 ? -6.385 -2.651 9.544 1.00 96.69 94 LYS A O 1
ATOM 775 N N . HIS A 1 95 ? -4.684 -1.652 8.462 1.00 96.50 95 HIS A N 1
ATOM 776 C CA . HIS A 1 95 ? -4.545 -0.556 9.427 1.00 96.50 95 HIS A CA 1
ATOM 777 C C . HIS A 1 95 ? -5.784 0.352 9.449 1.00 96.50 95 HIS A C 1
ATOM 779 O O . HIS A 1 95 ? -6.322 0.657 10.512 1.00 96.50 95 HIS A O 1
ATOM 785 N N . LEU A 1 96 ? -6.316 0.719 8.279 1.00 94.88 96 LEU A N 1
ATOM 786 C CA . LEU A 1 96 ? -7.562 1.490 8.173 1.00 94.88 96 LEU A CA 1
ATOM 787 C C . LEU A 1 96 ? -8.759 0.764 8.798 1.00 94.88 96 LEU A C 1
ATOM 789 O O . LEU A 1 96 ? -9.586 1.385 9.476 1.00 94.88 96 LEU A O 1
ATOM 793 N N . SER A 1 97 ? -8.837 -0.550 8.600 1.00 94.38 97 SER A N 1
ATOM 794 C CA . SER A 1 97 ? -9.857 -1.397 9.214 1.00 94.38 97 SER A CA 1
ATOM 795 C C . SER A 1 97 ? -9.726 -1.409 10.738 1.00 94.38 97 SER A C 1
ATOM 797 O O . SER A 1 97 ? -10.719 -1.207 11.437 1.00 94.38 97 SER A O 1
ATOM 799 N N . LYS A 1 98 ? -8.504 -1.554 11.267 1.00 94.81 98 LYS A N 1
ATOM 800 C CA . LYS A 1 98 ? -8.224 -1.491 12.709 1.00 94.81 98 LYS A CA 1
ATOM 801 C C . LYS A 1 98 ? -8.664 -0.157 13.314 1.00 94.81 98 LYS A C 1
ATOM 803 O O . LYS A 1 98 ? -9.437 -0.160 14.263 1.00 94.81 98 LYS A O 1
ATOM 808 N N . LEU A 1 99 ? -8.282 0.969 12.708 1.00 93.75 99 LEU A N 1
ATOM 809 C CA . LEU A 1 99 ? -8.704 2.302 13.161 1.00 93.75 99 LEU A CA 1
ATOM 810 C C . LEU A 1 99 ? -10.231 2.470 13.177 1.00 93.75 99 LEU A C 1
ATOM 812 O O . LEU A 1 99 ? -10.779 3.126 14.062 1.00 93.75 99 LEU A O 1
ATOM 816 N N . SER A 1 100 ? -10.925 1.880 12.201 1.00 91.31 100 SER A N 1
ATOM 817 C CA . SER A 1 100 ? -12.390 1.923 12.129 1.00 91.31 100 SER A CA 1
ATOM 818 C C . SER A 1 100 ? -13.034 1.124 13.267 1.00 91.31 100 SER A C 1
ATOM 820 O O . SER A 1 100 ? -13.991 1.592 13.886 1.00 91.31 100 SER A O 1
ATOM 822 N N . VAL A 1 101 ? -12.489 -0.056 13.579 1.00 88.69 101 VAL A N 1
ATOM 823 C CA . VAL A 1 101 ? -12.931 -0.882 14.712 1.00 88.69 101 VAL A CA 1
ATOM 824 C C . VAL A 1 101 ? -12.641 -0.184 16.037 1.00 88.69 101 VAL A C 1
ATOM 826 O O . VAL A 1 101 ? -13.541 -0.085 16.869 1.00 88.69 101 VAL A O 1
ATOM 829 N N . ASP A 1 102 ? -11.435 0.353 16.217 1.00 89.12 102 ASP A N 1
ATOM 830 C CA . ASP A 1 102 ? -11.045 1.065 17.436 1.00 89.12 102 ASP A CA 1
ATOM 831 C C . ASP A 1 102 ? -11.984 2.250 17.699 1.00 89.12 102 ASP A C 1
ATOM 833 O O . ASP A 1 102 ? -12.475 2.427 18.814 1.00 89.12 102 ASP A O 1
ATOM 837 N N . TRP A 1 103 ? -12.338 3.008 16.657 1.00 89.88 103 TRP A N 1
ATOM 838 C CA . TRP A 1 103 ? -13.312 4.091 16.776 1.00 89.88 103 TRP A CA 1
ATOM 839 C C . TRP A 1 103 ? -14.707 3.601 17.197 1.00 89.88 103 TRP A C 1
ATOM 841 O O . TRP A 1 103 ? -15.324 4.193 18.086 1.00 89.88 103 TRP A O 1
ATOM 851 N N . LEU A 1 104 ? -15.205 2.507 16.606 1.00 89.69 104 LEU A N 1
ATOM 852 C CA . LEU A 1 104 ? -16.488 1.910 17.002 1.00 89.69 104 LEU A CA 1
ATOM 853 C C . LEU A 1 104 ? -16.468 1.437 18.460 1.00 89.69 104 LEU A C 1
ATOM 855 O O . LEU A 1 104 ? -17.454 1.613 19.177 1.00 89.69 104 LEU A O 1
ATOM 859 N N . VAL A 1 105 ? -15.349 0.870 18.913 1.00 90.12 105 VAL A N 1
ATOM 860 C CA . VAL A 1 105 ? -15.157 0.434 20.301 1.00 90.12 105 VAL A CA 1
ATOM 861 C C . VAL A 1 105 ? -15.192 1.624 21.258 1.00 90.12 105 VAL A C 1
ATOM 863 O O . VAL A 1 105 ? -15.886 1.557 22.274 1.00 90.12 105 VAL A O 1
ATOM 866 N N . GLU A 1 106 ? -14.508 2.724 20.943 1.00 88.12 106 GLU A N 1
ATOM 867 C CA . GLU A 1 106 ? -14.569 3.941 21.760 1.00 88.12 106 GLU A CA 1
ATOM 868 C C . GLU A 1 106 ? -15.994 4.506 21.822 1.00 88.12 106 GLU A C 1
ATOM 870 O O . GLU A 1 106 ? -16.496 4.807 22.907 1.00 88.12 106 GLU A O 1
ATOM 875 N N . LYS A 1 107 ? -16.723 4.526 20.698 1.00 90.00 107 LYS A N 1
ATOM 876 C CA . LYS A 1 107 ? -18.138 4.929 20.696 1.00 90.00 107 LYS A CA 1
ATOM 877 C C . LYS A 1 107 ? -19.039 4.000 21.491 1.00 90.00 107 LYS A C 1
ATOM 879 O O . LYS A 1 107 ? -19.912 4.476 22.211 1.00 90.00 107 LYS A O 1
ATOM 884 N N . PHE A 1 108 ? -18.799 2.697 21.455 1.00 92.88 108 PHE A N 1
ATOM 885 C CA . PHE A 1 108 ? -19.517 1.744 22.295 1.00 92.88 108 PHE A CA 1
ATOM 886 C C . PHE A 1 108 ? -19.250 1.969 23.796 1.00 92.88 108 PHE A C 1
ATOM 888 O O . PHE A 1 108 ? -20.169 1.867 24.617 1.00 92.88 108 PHE A O 1
ATOM 895 N N . LYS A 1 109 ? -18.014 2.327 24.176 1.00 89.56 109 LYS A N 1
ATOM 896 C CA . LYS A 1 109 ? -17.652 2.668 25.564 1.00 89.56 109 LYS A CA 1
ATOM 897 C C . LYS A 1 109 ? -18.343 3.943 26.063 1.00 89.56 109 LYS A C 1
ATOM 899 O O . LYS A 1 109 ? -18.584 4.048 27.261 1.00 89.56 109 LYS A O 1
ATOM 904 N N . GLU A 1 110 ? -18.735 4.870 25.198 1.00 93.06 110 GLU A N 1
ATOM 905 C CA . GLU A 1 110 ? -19.500 6.066 25.596 1.00 93.06 110 GLU A CA 1
ATOM 906 C C . GLU A 1 110 ? -20.986 5.762 25.912 1.00 93.06 110 GLU A C 1
ATOM 908 O O . GLU A 1 110 ? -21.653 6.551 26.580 1.00 93.06 110 GLU A O 1
ATOM 913 N N . LEU A 1 111 ? -21.523 4.615 25.473 1.00 94.31 111 LEU A N 1
ATOM 914 C CA . LEU A 1 111 ? -22.941 4.268 25.646 1.00 94.31 111 LEU A CA 1
ATOM 915 C C . LEU A 1 111 ? -23.306 3.881 27.091 1.00 94.31 111 LEU A C 1
ATOM 917 O O . LEU A 1 111 ? -22.521 3.255 27.810 1.00 94.31 111 LEU A O 1
ATOM 921 N N . SER A 1 112 ? -24.558 4.156 27.478 1.00 96.69 112 SER A N 1
ATOM 922 C CA . SER A 1 112 ? -25.158 3.627 28.711 1.00 96.69 112 SER A CA 1
ATOM 923 C C . SER A 1 112 ? -25.328 2.104 28.647 1.00 96.69 112 SER A C 1
ATOM 925 O O . SER A 1 112 ? -25.337 1.508 27.568 1.00 96.69 112 SER A O 1
ATOM 927 N N . ARG A 1 113 ? -25.495 1.450 29.805 1.00 95.94 113 ARG A N 1
ATOM 928 C CA . ARG A 1 113 ? -25.615 -0.018 29.887 1.00 95.94 113 ARG A CA 1
ATOM 929 C C . ARG A 1 113 ? -26.731 -0.573 28.995 1.00 95.94 113 ARG A C 1
ATOM 931 O O . ARG A 1 113 ? -26.478 -1.520 28.255 1.00 95.94 113 ARG A O 1
ATOM 938 N N . ASP A 1 114 ? -27.916 0.032 29.027 1.00 97.31 114 ASP A N 1
ATOM 939 C CA . ASP A 1 114 ? -29.066 -0.425 28.235 1.00 97.31 114 ASP A CA 1
ATOM 940 C C . ASP A 1 114 ? -28.800 -0.291 26.732 1.00 97.31 114 ASP A C 1
ATOM 942 O O . ASP A 1 114 ? -29.057 -1.218 25.967 1.00 97.31 114 ASP A O 1
ATOM 946 N N . ARG A 1 115 ? -28.178 0.820 26.311 1.00 96.81 115 ARG A N 1
ATOM 947 C CA . ARG A 1 115 ? -27.804 1.053 24.908 1.00 96.81 115 ARG A CA 1
ATOM 948 C C . ARG A 1 115 ? -26.694 0.124 24.427 1.00 96.81 115 ARG A C 1
ATOM 950 O O . ARG A 1 115 ? -26.719 -0.305 23.279 1.00 96.81 115 ARG A O 1
ATOM 957 N N . ARG A 1 116 ? -25.743 -0.241 25.293 1.00 96.69 116 ARG A N 1
ATOM 958 C CA . ARG A 1 116 ? -24.745 -1.274 24.973 1.00 96.69 116 ARG A CA 1
ATOM 959 C C . ARG A 1 116 ? -25.400 -2.636 24.746 1.00 96.69 116 ARG A C 1
ATOM 961 O O . ARG A 1 116 ? -25.032 -3.324 23.801 1.00 96.69 116 ARG A O 1
ATOM 968 N N . LEU A 1 117 ? -26.360 -3.026 25.588 1.00 96.88 117 LEU A N 1
ATOM 969 C CA . LEU A 1 117 ? -27.093 -4.289 25.432 1.00 96.88 117 LEU A CA 1
ATOM 970 C C . LEU A 1 117 ? -27.911 -4.313 24.138 1.00 96.88 117 LEU A C 1
ATOM 972 O O . LEU A 1 117 ? -27.885 -5.311 23.420 1.00 96.88 117 LEU A O 1
ATOM 976 N N . GLU A 1 118 ? -28.579 -3.207 23.817 1.00 97.00 118 GLU A N 1
ATOM 977 C CA . GLU A 1 118 ? -29.296 -3.033 22.552 1.00 97.00 118 GLU A CA 1
ATOM 978 C C . GLU A 1 118 ? -28.354 -3.164 21.347 1.00 97.00 118 GLU A C 1
ATOM 980 O O . GLU A 1 118 ? -28.616 -3.967 20.452 1.00 97.00 118 GLU A O 1
ATOM 985 N N . PHE A 1 119 ? -27.216 -2.459 21.358 1.00 95.62 119 PHE A N 1
ATOM 986 C CA . PHE A 1 119 ? -26.201 -2.553 20.306 1.00 95.62 119 PHE A CA 1
ATOM 987 C C . PHE A 1 119 ? -25.710 -3.996 20.115 1.00 95.62 119 PHE A C 1
ATOM 989 O O . PHE A 1 119 ? -25.695 -4.500 18.994 1.00 95.62 119 PHE A O 1
ATOM 996 N N . LEU A 1 120 ? -25.362 -4.695 21.202 1.00 95.69 120 LEU A N 1
ATOM 997 C CA . LEU A 1 120 ? -24.917 -6.091 21.138 1.00 95.69 120 LEU A CA 1
ATOM 998 C C . LEU A 1 120 ? -26.001 -7.024 20.585 1.00 95.69 120 LEU A C 1
ATOM 1000 O O . LEU A 1 120 ? -25.681 -7.954 19.845 1.00 95.69 120 LEU A O 1
ATOM 1004 N N . ASN A 1 121 ? -27.274 -6.783 20.912 1.00 96.31 121 ASN A N 1
ATOM 1005 C CA . ASN A 1 121 ? -28.382 -7.562 20.369 1.00 96.31 121 ASN A CA 1
ATOM 1006 C C . ASN A 1 121 ? -28.535 -7.357 18.853 1.00 96.31 121 ASN A C 1
ATOM 1008 O O . ASN A 1 121 ? -28.691 -8.337 18.129 1.00 96.31 121 ASN A O 1
ATOM 1012 N N . ILE A 1 122 ? -28.424 -6.115 18.369 1.00 96.31 122 ILE A N 1
ATOM 1013 C CA . ILE A 1 122 ? -28.464 -5.798 16.931 1.00 96.31 122 ILE A CA 1
ATOM 1014 C C . ILE A 1 122 ? -27.313 -6.496 16.199 1.00 96.31 122 ILE A C 1
ATOM 1016 O O . ILE A 1 122 ? -27.550 -7.210 15.228 1.00 96.31 122 ILE A O 1
ATOM 1020 N N . ILE A 1 123 ? -26.075 -6.365 16.690 1.00 94.50 123 ILE A N 1
ATOM 1021 C CA . ILE A 1 123 ? -24.911 -7.021 16.073 1.00 94.50 123 ILE A CA 1
ATOM 1022 C C . ILE A 1 123 ? -25.082 -8.545 16.047 1.00 94.50 123 ILE A C 1
ATOM 1024 O O . ILE A 1 123 ? -24.799 -9.178 15.032 1.00 94.50 123 ILE A O 1
ATOM 1028 N N . LYS A 1 124 ? -25.601 -9.144 17.127 1.00 95.00 124 LYS A N 1
ATOM 1029 C CA . LYS A 1 124 ? -25.883 -10.585 17.183 1.00 95.00 124 LYS A CA 1
ATOM 1030 C C . LYS A 1 124 ? -26.919 -11.018 16.142 1.00 95.00 124 LYS A C 1
ATOM 1032 O O . LYS A 1 124 ? -26.793 -12.107 15.598 1.00 95.00 124 LYS A O 1
ATOM 1037 N N . GLN A 1 125 ? -27.929 -10.194 15.868 1.00 95.75 125 GLN A N 1
ATOM 1038 C CA . GLN A 1 125 ? -28.921 -10.471 14.826 1.00 95.75 125 GLN A CA 1
ATOM 1039 C C . GLN A 1 125 ? -28.345 -10.342 13.412 1.00 95.75 125 GLN A C 1
ATOM 1041 O O . GLN A 1 125 ? -28.781 -11.074 12.538 1.00 95.75 125 GLN A O 1
ATOM 1046 N N . MET A 1 126 ? -27.373 -9.452 13.185 1.00 93.00 126 MET A N 1
ATOM 1047 C CA . MET A 1 126 ? -26.737 -9.271 11.870 1.00 93.00 126 MET A CA 1
ATOM 1048 C C . MET A 1 126 ? -25.734 -10.376 11.504 1.00 93.00 126 MET A C 1
ATOM 1050 O O . MET A 1 126 ? -25.393 -10.515 10.333 1.00 93.00 126 MET A O 1
ATOM 1054 N N . LEU A 1 127 ? -25.216 -11.111 12.494 1.00 89.88 127 LEU A N 1
ATOM 1055 C CA . LEU A 1 127 ? -24.240 -12.194 12.306 1.00 89.88 127 LEU A CA 1
ATOM 1056 C C . LEU A 1 127 ? -24.876 -13.589 12.163 1.00 89.88 127 LEU A C 1
ATOM 1058 O O . LEU A 1 127 ? -24.151 -14.545 11.891 1.00 89.88 127 LEU A O 1
ATOM 1062 N N . ASN A 1 128 ? -26.190 -13.701 12.377 1.00 67.19 128 ASN A N 1
ATOM 1063 C CA . ASN A 1 128 ? -26.978 -14.924 12.192 1.00 67.19 128 ASN A CA 1
ATOM 1064 C C . ASN A 1 128 ? -27.694 -14.901 10.841 1.00 67.19 128 ASN A C 1
ATOM 1066 O O . ASN A 1 128 ? -27.875 -16.000 10.275 1.00 67.19 128 ASN A O 1
#

Radius of gyration: 27.79 Å; chains: 1; bounding box: 55×26×81 Å

Sequence (128 aa):
MTKNSIAEYEAILENDELPWPPEDVIQTFYVHMRKQRESKSQQWMSSWDEKLKDLETLNANQAKQLMGQLLNSPLFLTQDHKDHLVVLVGNVDKHLSKLSVDWLVEKFKELSRDRRLEFLNIIKQMLN

Foldseek 3Di:
DDPVVVVVVCVVCVPPPDPDDPVVVVVVVVVVLLVVLAVVQVVVLVVVCVLCVPLLPDALVSLVVVLVVLVVDDPSHDPVSVVVSVVVNVVSVVSNVVNVVVVVVVVLVVDDPVVNVVVVVVVVVVVD